Protein AF-A0A9J6B6K7-F1 (afdb_monomer)

Mean predicted aligned error: 12.93 Å

Organism: Solanum commersonii (NCBI:txid4109)

Structure (mmCIF, N/CA/C/O backbone):
data_AF-A0A9J6B6K7-F1
#
_entry.id   AF-A0A9J6B6K7-F1
#
loop_
_atom_site.group_PDB
_atom_site.id
_atom_site.type_symbol
_atom_site.label_atom_id
_atom_site.label_alt_id
_atom_site.label_comp_id
_atom_site.label_asym_id
_atom_site.label_entity_id
_atom_site.label_seq_id
_atom_site.pdbx_PDB_ins_code
_atom_site.Cartn_x
_atom_site.Cartn_y
_atom_site.Cartn_z
_atom_site.occupancy
_atom_site.B_iso_or_equiv
_atom_site.auth_seq_id
_atom_site.auth_comp_id
_atom_site.auth_asym_id
_atom_site.auth_atom_id
_atom_site.pdbx_PDB_model_num
ATOM 1 N N . MET A 1 1 ? -1.852 -17.125 2.689 1.00 45.94 1 MET A N 1
ATOM 2 C CA . MET A 1 1 ? -2.591 -15.962 2.147 1.00 45.94 1 MET A CA 1
ATOM 3 C C . MET A 1 1 ? -2.317 -15.878 0.656 1.00 45.94 1 MET A C 1
ATOM 5 O O . MET A 1 1 ? -1.159 -15.966 0.272 1.00 45.94 1 MET A O 1
ATOM 9 N N . THR A 1 2 ? -3.358 -15.802 -0.173 1.00 53.66 2 THR A N 1
ATOM 10 C CA . THR A 1 2 ? -3.249 -15.747 -1.638 1.00 53.66 2 THR A CA 1
ATOM 11 C C . THR A 1 2 ? -2.900 -14.323 -2.092 1.00 53.6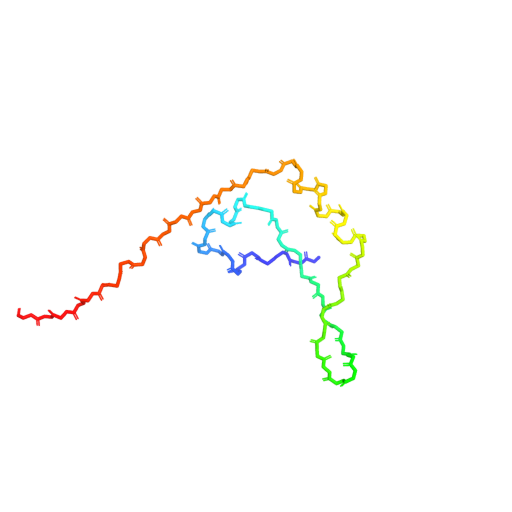6 2 THR A C 1
ATOM 13 O O . THR A 1 2 ? -3.623 -13.391 -1.743 1.00 53.66 2 THR A O 1
ATOM 16 N N . PRO A 1 3 ? -1.800 -14.123 -2.836 1.00 60.16 3 PRO A N 1
ATOM 17 C CA . PRO A 1 3 ? -1.427 -12.810 -3.358 1.00 60.16 3 PRO A CA 1
ATOM 18 C C . PRO A 1 3 ? -2.447 -12.317 -4.396 1.00 60.16 3 PRO A C 1
ATOM 20 O O . PRO A 1 3 ? -3.064 -13.117 -5.101 1.00 60.16 3 PRO A O 1
ATOM 23 N N . TRP A 1 4 ? -2.624 -10.996 -4.492 1.00 59.53 4 TRP A N 1
ATOM 24 C CA . TRP A 1 4 ? -3.598 -10.331 -5.371 1.00 59.53 4 TRP A CA 1
ATOM 25 C C . TRP A 1 4 ? -3.144 -10.343 -6.837 1.00 59.53 4 TRP A C 1
ATOM 27 O O . TRP A 1 4 ? -2.910 -9.305 -7.452 1.00 59.53 4 TRP A O 1
ATOM 37 N N . THR A 1 5 ? -3.003 -11.533 -7.413 1.00 59.47 5 THR A N 1
ATOM 38 C CA . THR A 1 5 ? -2.460 -11.740 -8.762 1.00 59.47 5 THR A CA 1
ATOM 39 C C . THR A 1 5 ? -3.381 -11.218 -9.865 1.00 59.47 5 THR A C 1
ATOM 41 O O . THR A 1 5 ? -2.898 -10.779 -10.905 1.00 59.47 5 THR A O 1
ATOM 44 N N . ASN A 1 6 ? -4.699 -11.200 -9.634 1.00 65.69 6 ASN A N 1
ATOM 45 C CA . ASN A 1 6 ? -5.675 -10.790 -10.648 1.00 65.69 6 ASN A CA 1
ATOM 46 C C . ASN A 1 6 ? -5.868 -9.276 -10.780 1.00 65.69 6 ASN A C 1
ATOM 48 O O . ASN A 1 6 ? -6.244 -8.822 -11.857 1.00 65.69 6 ASN A O 1
ATOM 52 N N . LEU A 1 7 ? -5.595 -8.483 -9.736 1.00 65.50 7 LEU A N 1
ATOM 53 C CA . LEU A 1 7 ? -5.837 -7.032 -9.789 1.00 65.50 7 LEU A CA 1
ATOM 54 C C . LEU A 1 7 ? -4.925 -6.334 -10.815 1.00 65.50 7 LEU A C 1
ATOM 56 O O . LEU A 1 7 ? -5.283 -5.305 -11.379 1.00 65.50 7 LEU A O 1
ATOM 60 N N . PHE A 1 8 ? -3.761 -6.932 -11.081 1.00 63.91 8 PHE A N 1
ATOM 61 C CA . PHE A 1 8 ? -2.736 -6.409 -11.980 1.00 63.91 8 PHE A CA 1
ATOM 62 C C . PHE A 1 8 ? -2.422 -7.340 -13.155 1.00 63.91 8 PHE A C 1
ATOM 64 O O . PHE A 1 8 ? -1.449 -7.101 -13.865 1.00 63.91 8 PHE A O 1
ATOM 71 N N . ALA A 1 9 ? -3.225 -8.384 -13.386 1.00 64.50 9 ALA A N 1
ATOM 72 C CA . ALA A 1 9 ? -2.934 -9.413 -14.389 1.00 64.50 9 ALA A CA 1
ATOM 73 C C . ALA A 1 9 ? -2.744 -8.852 -15.812 1.00 64.50 9 ALA A C 1
ATOM 75 O O . ALA A 1 9 ? -2.000 -9.417 -16.610 1.00 64.50 9 ALA A O 1
ATOM 76 N N . THR A 1 10 ? -3.376 -7.718 -16.129 1.00 66.69 10 THR A N 1
ATOM 77 C CA . THR A 1 10 ? -3.248 -7.033 -17.425 1.00 66.69 10 THR A CA 1
ATOM 78 C C . THR A 1 10 ? -2.093 -6.027 -17.478 1.00 66.69 10 THR A C 1
ATOM 80 O O . THR A 1 10 ? -1.683 -5.620 -18.565 1.00 66.69 10 THR A O 1
ATOM 83 N N . ASN A 1 11 ? -1.517 -5.643 -16.334 1.00 65.81 11 ASN A N 1
ATOM 84 C CA . ASN A 1 11 ? -0.373 -4.741 -16.256 1.00 65.81 11 ASN A CA 1
ATOM 85 C C . ASN A 1 11 ? 0.917 -5.552 -16.069 1.00 65.81 11 ASN A C 1
ATOM 87 O O . ASN A 1 11 ? 1.367 -5.844 -14.961 1.00 65.81 11 ASN A O 1
ATOM 91 N N . ARG A 1 12 ? 1.549 -5.878 -17.200 1.00 64.75 12 ARG A N 1
ATOM 92 C CA . ARG A 1 12 ? 2.784 -6.674 -17.272 1.00 64.75 12 ARG A CA 1
ATOM 93 C C . ARG A 1 12 ? 3.963 -6.074 -16.482 1.00 64.75 12 ARG A C 1
ATOM 95 O O . ARG A 1 12 ? 4.873 -6.807 -16.095 1.00 64.75 12 ARG A O 1
ATOM 102 N N . LEU A 1 13 ? 3.972 -4.762 -16.234 1.00 61.34 13 LEU A N 1
ATOM 103 C CA . LEU A 1 13 ? 4.980 -4.124 -15.379 1.00 61.34 13 LEU A CA 1
ATOM 104 C C . LEU A 1 13 ? 4.647 -4.306 -13.897 1.00 61.34 13 L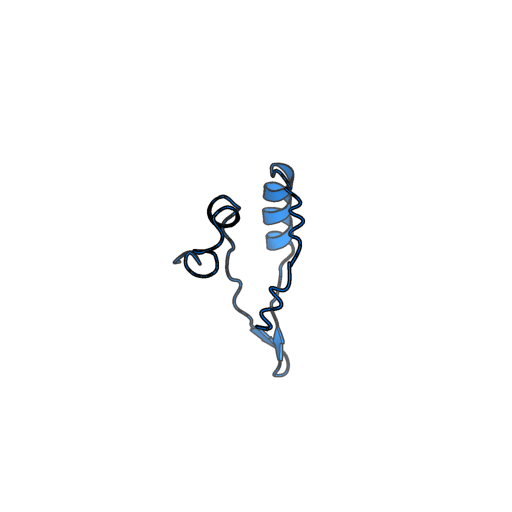EU A C 1
ATOM 106 O O . LEU A 1 13 ? 5.534 -4.630 -13.114 1.00 61.34 13 LEU A O 1
ATOM 110 N N . ALA A 1 14 ? 3.371 -4.202 -13.525 1.00 61.78 14 ALA A N 1
ATOM 111 C CA . ALA A 1 14 ? 2.918 -4.463 -12.162 1.00 61.78 14 ALA A CA 1
ATOM 112 C C . ALA A 1 14 ? 3.147 -5.927 -11.739 1.00 61.78 14 ALA A C 1
ATOM 114 O O . ALA A 1 14 ? 3.493 -6.171 -10.589 1.00 61.78 14 ALA A O 1
ATOM 115 N N . THR A 1 15 ? 3.096 -6.893 -12.667 1.00 62.91 15 THR A N 1
ATOM 116 C CA . THR A 1 15 ? 3.481 -8.295 -12.385 1.00 62.91 15 THR A CA 1
ATOM 117 C C . THR A 1 15 ? 4.975 -8.502 -12.105 1.00 62.91 15 THR A C 1
ATOM 119 O O . THR A 1 15 ? 5.359 -9.565 -11.626 1.00 62.91 15 THR A O 1
ATOM 122 N N . LYS A 1 16 ? 5.830 -7.517 -12.415 1.00 65.62 16 LYS A N 1
ATOM 123 C CA . LYS A 1 16 ? 7.266 -7.523 -12.082 1.00 65.62 16 LYS A CA 1
ATOM 124 C C . LYS A 1 16 ? 7.616 -6.618 -10.896 1.00 65.62 16 LYS A C 1
ATOM 126 O O . LYS A 1 16 ? 8.783 -6.551 -10.518 1.00 65.62 16 LYS A O 1
ATOM 131 N N . GLY A 1 17 ? 6.629 -5.906 -10.355 1.00 65.94 17 GLY A N 1
ATOM 132 C CA . GLY A 1 17 ? 6.783 -5.045 -9.191 1.00 65.94 17 GLY A CA 1
ATOM 133 C C . GLY A 1 17 ? 6.711 -5.818 -7.876 1.00 65.94 17 GLY A C 1
ATOM 134 O O . GLY A 1 17 ? 6.591 -7.042 -7.839 1.00 65.94 17 GLY A O 1
ATOM 135 N N . MET A 1 18 ? 6.778 -5.079 -6.774 1.00 72.31 18 MET A N 1
ATOM 136 C CA . MET A 1 18 ? 6.627 -5.637 -5.435 1.00 72.31 18 MET A CA 1
ATOM 137 C C . MET A 1 18 ? 5.190 -6.139 -5.229 1.00 72.31 18 MET A C 1
ATOM 139 O O . MET A 1 18 ? 4.233 -5.436 -5.553 1.00 72.31 18 MET A O 1
ATOM 143 N N . ASN A 1 19 ? 5.030 -7.347 -4.679 1.00 71.00 19 ASN A N 1
ATOM 144 C CA . ASN A 1 19 ? 3.706 -7.866 -4.332 1.00 71.00 19 ASN A CA 1
ATOM 145 C C . ASN A 1 19 ? 3.041 -6.950 -3.295 1.00 71.00 19 ASN A C 1
ATOM 147 O O . ASN A 1 19 ? 3.612 -6.699 -2.232 1.00 71.00 19 ASN A O 1
ATOM 151 N N . LEU A 1 20 ? 1.828 -6.482 -3.595 1.00 71.25 20 LEU A N 1
ATOM 152 C CA . LEU A 1 20 ? 1.021 -5.731 -2.639 1.00 71.25 20 LEU A CA 1
ATOM 153 C C . LEU A 1 20 ? 0.369 -6.694 -1.646 1.00 71.25 20 LEU A C 1
ATOM 155 O O . LEU A 1 20 ? -0.233 -7.700 -2.031 1.00 71.25 20 LEU A O 1
ATOM 159 N N . ASN A 1 21 ? 0.464 -6.349 -0.367 1.00 73.38 21 ASN A N 1
ATOM 160 C CA . ASN A 1 21 ? -0.231 -7.046 0.703 1.00 73.38 21 ASN A CA 1
ATOM 161 C C . ASN A 1 21 ? -1.509 -6.290 1.045 1.00 73.38 21 ASN A C 1
ATOM 163 O O . ASN A 1 21 ? -1.515 -5.065 1.136 1.00 73.38 21 ASN A O 1
ATOM 167 N N . TYR A 1 22 ? -2.594 -7.029 1.243 1.00 77.44 22 TYR A N 1
ATOM 168 C CA . TYR A 1 22 ? -3.846 -6.436 1.684 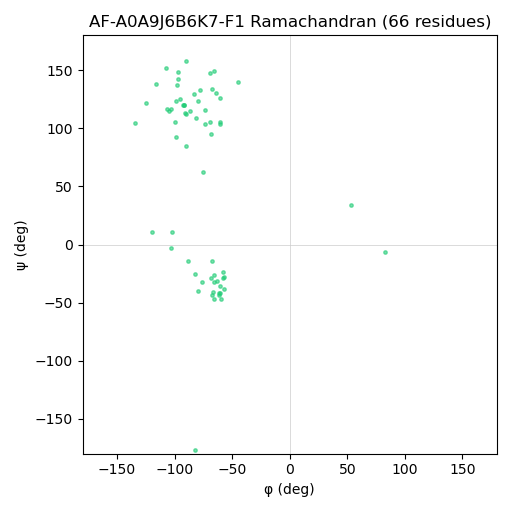1.00 77.44 22 TYR A CA 1
ATOM 169 C C . TYR A 1 22 ? -3.859 -6.271 3.196 1.00 77.44 22 TYR A C 1
ATOM 171 O O . TYR A 1 22 ? -3.610 -7.229 3.929 1.00 77.44 22 TYR A O 1
ATOM 179 N N . ILE A 1 23 ? -4.190 -5.061 3.638 1.00 81.12 23 ILE A N 1
ATOM 180 C CA . ILE A 1 23 ? -4.419 -4.735 5.041 1.00 81.12 23 ILE A CA 1
ATOM 181 C C . ILE A 1 23 ? -5.929 -4.636 5.235 1.00 81.12 23 ILE A C 1
ATOM 183 O O . ILE A 1 23 ? -6.589 -3.794 4.622 1.00 81.12 23 ILE A O 1
ATOM 187 N N . SER A 1 24 ? -6.479 -5.518 6.066 1.00 85.44 24 SER A N 1
ATOM 188 C CA . SER A 1 24 ? -7.912 -5.529 6.350 1.00 85.44 24 SER A CA 1
ATOM 189 C C . SER A 1 24 ? -8.331 -4.237 7.063 1.00 85.44 24 SER A C 1
ATOM 191 O O . SER A 1 24 ? -7.714 -3.877 8.068 1.00 85.44 24 SER A O 1
ATOM 193 N N . PRO A 1 25 ? -9.383 -3.547 6.593 1.00 88.00 25 PRO A N 1
ATOM 194 C CA . PRO A 1 25 ? -9.922 -2.390 7.284 1.00 88.00 25 PRO A CA 1
ATOM 195 C C . PRO A 1 25 ? -10.601 -2.810 8.591 1.00 88.00 25 PRO A C 1
ATOM 197 O O . PRO A 1 25 ? -11.203 -3.881 8.690 1.00 88.00 25 PRO A O 1
ATOM 200 N N . VAL A 1 26 ? -10.536 -1.928 9.577 1.00 91.00 26 VAL A N 1
ATOM 201 C CA . VAL A 1 26 ? -11.227 -2.019 10.862 1.00 91.00 26 VAL A CA 1
ATOM 202 C C . VAL A 1 26 ? -12.364 -1.002 10.898 1.00 91.00 26 VAL A C 1
ATOM 204 O O . VAL A 1 26 ? -12.303 0.025 10.225 1.00 91.00 26 VAL A O 1
ATOM 207 N N . ILE A 1 27 ? -13.419 -1.290 11.659 1.00 91.94 27 ILE A N 1
ATOM 208 C CA . ILE A 1 27 ? -14.515 -0.336 11.856 1.00 91.94 27 ILE A CA 1
ATOM 209 C C . ILE A 1 27 ? -14.212 0.485 13.106 1.00 91.94 27 ILE A C 1
ATOM 211 O O . ILE A 1 27 ? -14.076 -0.082 14.189 1.00 91.94 27 ILE A O 1
ATOM 215 N N . ILE A 1 28 ? -14.108 1.801 12.945 1.00 90.25 28 ILE A N 1
ATOM 216 C CA . ILE A 1 28 ? -13.948 2.772 14.032 1.00 90.25 28 ILE A CA 1
ATOM 217 C C . ILE A 1 28 ? -15.077 3.785 13.859 1.00 90.25 28 ILE A C 1
ATOM 219 O O . ILE A 1 28 ? -15.234 4.339 12.776 1.00 90.25 28 ILE A O 1
ATOM 223 N N . ASP A 1 29 ? -15.919 3.941 14.880 1.00 91.94 29 ASP A N 1
ATOM 224 C CA . ASP A 1 29 ? -17.071 4.859 14.871 1.00 91.94 29 ASP A CA 1
ATOM 225 C C . ASP A 1 29 ? -18.026 4.687 13.672 1.00 91.94 29 ASP A C 1
ATOM 227 O O . ASP A 1 29 ? -18.623 5.633 13.170 1.00 91.94 29 ASP A O 1
ATOM 231 N N . GLY A 1 30 ? -18.192 3.445 13.204 1.00 92.25 30 GLY A N 1
ATOM 232 C CA . GLY A 1 30 ? -19.047 3.118 12.057 1.00 92.25 30 GLY A CA 1
ATOM 233 C C . GLY A 1 30 ? -18.388 3.330 10.690 1.00 92.25 30 GLY A C 1
ATOM 234 O O . GLY A 1 30 ? -18.945 2.904 9.677 1.00 92.25 30 GLY A O 1
ATOM 235 N N . GLU A 1 31 ? -17.181 3.892 10.645 1.00 92.31 31 GLU A N 1
ATOM 236 C CA . GLU A 1 31 ? -16.416 4.089 9.419 1.00 92.31 31 GLU A CA 1
ATOM 237 C C . GLU A 1 31 ? -15.393 2.970 9.197 1.00 92.31 31 GLU A C 1
ATOM 239 O O . GLU A 1 31 ? -14.765 2.46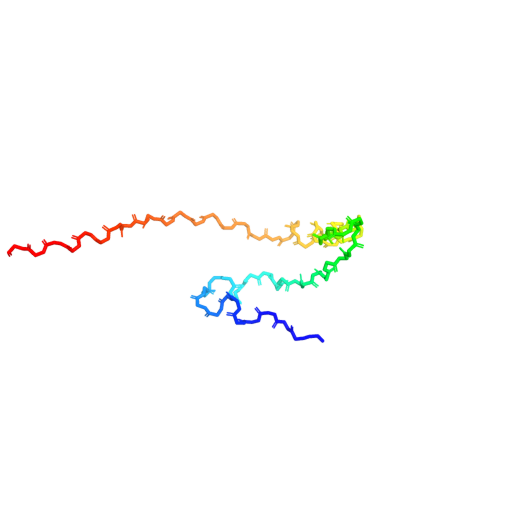4 10.129 1.00 92.31 31 GLU A O 1
ATOM 244 N N . LYS A 1 32 ? -15.211 2.568 7.933 1.00 89.94 32 LYS A N 1
ATOM 245 C CA . LYS A 1 32 ? -14.179 1.600 7.536 1.00 89.94 32 LYS A CA 1
ATOM 246 C C . LYS A 1 32 ? -12.842 2.322 7.393 1.00 89.94 32 LYS A C 1
ATOM 248 O O . LYS A 1 32 ? -12.633 3.037 6.417 1.00 89.94 32 LYS A O 1
ATOM 253 N N . VAL A 1 33 ? -11.927 2.074 8.322 1.00 89.81 33 VAL A N 1
ATOM 254 C CA . VAL A 1 33 ? -10.604 2.702 8.384 1.00 89.81 33 VAL A CA 1
ATOM 255 C C . VAL A 1 33 ? -9.519 1.645 8.204 1.00 89.81 33 VAL A C 1
ATOM 257 O O . VAL A 1 33 ? -9.598 0.555 8.763 1.00 89.81 33 VAL A O 1
ATOM 260 N N . VAL A 1 34 ? -8.472 1.947 7.437 1.00 89.50 34 VAL A N 1
ATOM 261 C CA . VAL A 1 34 ? -7.269 1.103 7.382 1.00 89.50 34 VAL A CA 1
ATOM 262 C C . VAL A 1 34 ? -6.277 1.626 8.411 1.00 89.50 34 VAL A C 1
ATOM 264 O O . VAL A 1 34 ? -5.851 2.776 8.333 1.00 89.50 34 VAL A O 1
ATOM 267 N N . LYS A 1 35 ? -5.905 0.787 9.380 1.00 86.25 35 LYS A N 1
ATOM 268 C CA . LYS A 1 35 ? -4.876 1.128 10.363 1.00 86.25 35 LYS A CA 1
ATOM 269 C C . LYS A 1 35 ? -3.515 0.690 9.830 1.00 86.25 35 LYS A C 1
ATOM 271 O O . LYS A 1 35 ? -3.272 -0.505 9.701 1.00 86.25 35 LYS A O 1
ATOM 276 N N . ILE A 1 36 ? -2.657 1.659 9.529 1.00 88.00 36 ILE A N 1
ATOM 277 C CA . ILE A 1 36 ? -1.265 1.429 9.130 1.00 88.00 36 ILE A CA 1
ATOM 278 C C . ILE A 1 36 ? -0.396 1.637 10.370 1.00 88.00 36 ILE A C 1
ATOM 280 O O . ILE A 1 36 ? -0.479 2.690 11.004 1.00 88.00 36 ILE A O 1
ATOM 284 N N . LEU A 1 37 ? 0.391 0.629 10.746 1.00 88.50 37 LEU A N 1
ATOM 285 C CA . LEU A 1 37 ? 1.297 0.710 11.890 1.00 88.50 37 LEU A CA 1
ATOM 286 C C . LEU A 1 37 ? 2.670 1.235 11.459 1.00 88.50 37 LEU A C 1
ATOM 288 O O . LEU A 1 37 ? 3.070 1.111 10.303 1.00 88.50 37 LEU A O 1
ATOM 292 N N . GLU A 1 38 ? 3.424 1.784 12.409 1.00 89.88 38 GLU A N 1
ATOM 293 C CA . GLU A 1 38 ? 4.798 2.245 12.169 1.00 89.88 38 GLU A CA 1
ATOM 294 C C . GLU A 1 38 ? 5.693 1.114 11.638 1.00 89.88 38 GLU A C 1
ATOM 296 O O . GLU A 1 38 ? 6.471 1.314 10.709 1.00 89.88 38 GLU A O 1
ATOM 301 N N . GLU A 1 39 ? 5.504 -0.101 12.150 1.00 87.94 39 GLU A N 1
ATOM 302 C CA . GLU A 1 39 ? 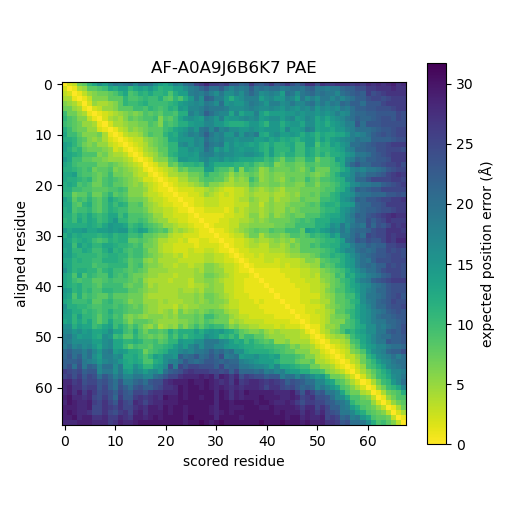6.186 -1.316 11.695 1.00 87.94 39 GLU A CA 1
ATOM 303 C C . GLU A 1 39 ? 5.900 -1.641 10.220 1.00 87.94 39 GLU A C 1
ATOM 305 O O . GLU A 1 39 ? 6.783 -2.116 9.502 1.00 87.94 39 GLU A O 1
ATOM 310 N N . ASP A 1 40 ? 4.676 -1.370 9.747 1.00 83.81 40 ASP A N 1
ATOM 311 C CA . ASP A 1 40 ? 4.300 -1.581 8.348 1.00 83.81 40 ASP A CA 1
ATOM 312 C C . ASP A 1 40 ? 5.052 -0.607 7.439 1.00 83.81 40 ASP A C 1
ATOM 314 O O . ASP A 1 40 ? 5.598 -1.015 6.411 1.00 83.81 40 ASP A O 1
ATOM 318 N N . VAL A 1 41 ? 5.132 0.660 7.860 1.00 86.19 41 VAL A N 1
ATOM 319 C CA . VAL A 1 41 ? 5.864 1.715 7.149 1.00 86.19 41 VAL A CA 1
ATOM 320 C C . VAL A 1 41 ? 7.359 1.426 7.151 1.00 86.19 41 VAL A C 1
ATOM 322 O O . VAL A 1 41 ? 7.981 1.492 6.096 1.00 86.19 41 VAL A O 1
ATOM 325 N N . ALA A 1 42 ? 7.942 1.067 8.296 1.00 89.12 42 ALA A N 1
ATOM 326 C CA . ALA A 1 42 ? 9.368 0.774 8.419 1.00 89.12 42 ALA A CA 1
ATOM 327 C C . ALA A 1 42 ? 9.787 -0.394 7.512 1.00 89.12 42 ALA A C 1
ATOM 329 O O . ALA A 1 42 ? 10.751 -0.279 6.753 1.00 89.12 42 ALA A O 1
ATOM 330 N N . ARG A 1 43 ? 9.013 -1.487 7.529 1.00 85.56 43 ARG A N 1
ATOM 331 C CA . ARG A 1 43 ? 9.251 -2.668 6.690 1.00 85.56 43 ARG A CA 1
ATOM 332 C C . ARG A 1 43 ? 9.185 -2.346 5.203 1.00 85.56 43 ARG A C 1
ATOM 334 O O . ARG A 1 43 ? 9.997 -2.849 4.429 1.00 85.56 43 ARG A O 1
ATOM 341 N N . ASP A 1 44 ? 8.202 -1.562 4.776 1.00 82.62 44 ASP A N 1
ATOM 342 C CA . ASP A 1 44 ? 8.092 -1.215 3.362 1.00 82.62 44 ASP A CA 1
ATOM 343 C C . ASP A 1 44 ? 9.128 -0.159 2.962 1.00 82.62 44 ASP A C 1
ATOM 345 O O . ASP A 1 44 ? 9.661 -0.245 1.861 1.00 82.62 44 ASP A O 1
ATOM 349 N N . ASN A 1 45 ? 9.511 0.759 3.853 1.00 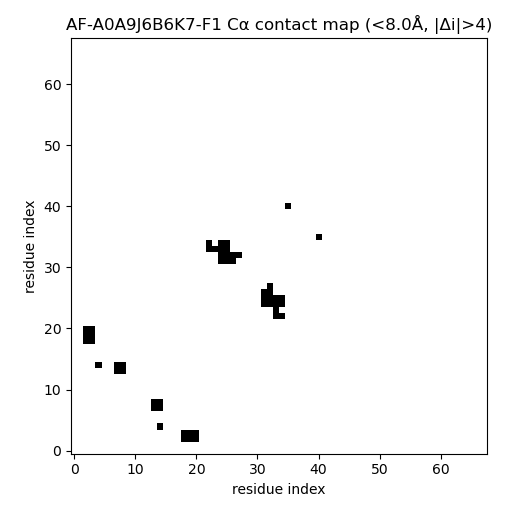86.06 45 ASN A N 1
ATOM 350 C CA . ASN A 1 45 ? 10.577 1.734 3.611 1.00 86.06 45 ASN A CA 1
ATOM 351 C C . ASN A 1 45 ? 11.934 1.055 3.349 1.00 86.06 45 ASN A C 1
ATOM 353 O O . ASN A 1 45 ? 12.641 1.426 2.414 1.00 86.06 45 ASN A O 1
ATOM 357 N N . GLU A 1 46 ? 12.267 0.005 4.105 1.00 86.94 46 GLU A N 1
ATOM 358 C CA . GLU A 1 46 ? 13.462 -0.814 3.859 1.00 86.94 46 GLU A CA 1
ATOM 359 C C . GLU A 1 46 ? 13.430 -1.481 2.472 1.00 86.94 46 GLU A C 1
ATOM 361 O O . GLU A 1 46 ? 14.422 -1.470 1.740 1.00 86.94 46 GLU A O 1
ATOM 366 N N . LYS A 1 47 ? 12.267 -1.997 2.052 1.00 79.12 47 LYS A N 1
ATOM 367 C CA . LYS A 1 47 ? 12.103 -2.562 0.702 1.00 79.12 47 LYS A CA 1
ATOM 368 C C . LYS A 1 47 ? 12.222 -1.493 -0.385 1.00 79.12 47 LYS A C 1
ATOM 370 O O . LYS A 1 47 ? 12.851 -1.739 -1.415 1.00 79.12 47 LYS A O 1
ATOM 375 N N . TRP A 1 48 ? 11.641 -0.313 -0.163 1.00 79.12 48 TRP A N 1
ATOM 376 C CA . TRP A 1 48 ? 11.701 0.810 -1.100 1.00 79.12 48 TRP A CA 1
ATOM 377 C C . TRP A 1 48 ? 13.124 1.350 -1.264 1.00 79.12 48 TRP A C 1
ATOM 379 O O . TRP A 1 48 ? 13.487 1.724 -2.380 1.00 79.12 48 TRP A O 1
ATOM 389 N N . ALA A 1 49 ? 13.956 1.306 -0.218 1.00 82.62 49 ALA A N 1
ATOM 390 C CA . ALA A 1 49 ? 15.355 1.735 -0.279 1.00 82.62 49 ALA A CA 1
ATOM 391 C C . ALA A 1 49 ? 16.184 0.975 -1.334 1.00 82.62 49 ALA A C 1
ATOM 393 O O . ALA A 1 49 ? 17.113 1.538 -1.907 1.00 82.62 49 ALA A O 1
ATOM 394 N N . SER A 1 50 ? 15.828 -0.280 -1.629 1.00 74.25 50 SER A N 1
ATOM 395 C CA . SER A 1 50 ? 16.502 -1.111 -2.641 1.00 7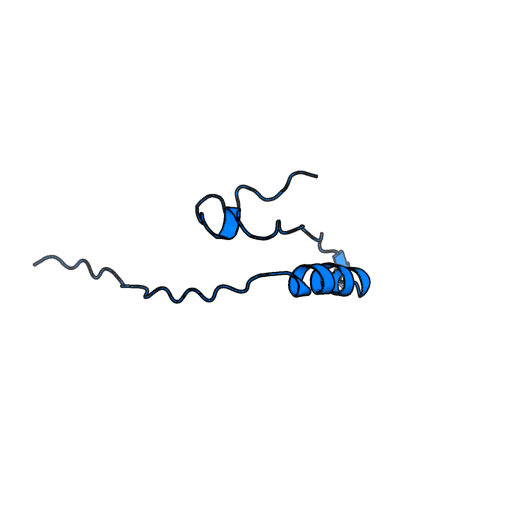4.25 50 SER A CA 1
ATOM 396 C C . SER A 1 50 ? 15.729 -1.213 -3.964 1.00 74.25 50 SER A C 1
ATOM 398 O O . SER A 1 50 ? 16.044 -2.057 -4.805 1.00 74.25 50 SER A O 1
ATOM 400 N N . SER A 1 51 ? 14.691 -0.395 -4.156 1.00 72.19 51 SER A N 1
ATOM 401 C CA . SER A 1 51 ? 13.787 -0.504 -5.304 1.00 72.19 51 SER A CA 1
ATOM 402 C C . SER A 1 51 ? 14.140 0.462 -6.439 1.00 72.19 51 SER A C 1
ATOM 404 O O . SER A 1 51 ? 14.622 1.572 -6.219 1.00 72.19 51 SER A O 1
ATOM 406 N N . ILE A 1 52 ? 13.860 0.048 -7.679 1.00 70.56 52 ILE A N 1
ATOM 407 C CA . ILE A 1 52 ? 13.941 0.929 -8.846 1.00 70.56 52 ILE A CA 1
ATOM 408 C C . ILE A 1 52 ? 12.578 1.580 -9.100 1.00 70.56 52 ILE A C 1
ATOM 410 O O . ILE A 1 52 ? 11.582 0.897 -9.345 1.00 70.56 52 ILE A O 1
ATOM 414 N N . VAL A 1 53 ? 12.528 2.911 -9.053 1.00 68.50 53 VAL A N 1
ATOM 415 C CA . VAL A 1 53 ? 11.307 3.675 -9.337 1.00 68.50 53 VAL A CA 1
ATOM 416 C C . VAL A 1 53 ? 11.268 4.014 -10.824 1.00 68.50 53 VAL A C 1
ATOM 418 O O . VAL A 1 53 ? 12.087 4.788 -11.316 1.00 68.50 53 VAL A O 1
ATOM 421 N N . VAL A 1 54 ? 10.312 3.434 -11.553 1.00 63.41 54 VAL A N 1
ATOM 422 C CA . VAL A 1 54 ? 10.102 3.710 -12.982 1.00 63.41 54 VAL A CA 1
ATOM 423 C C . VAL A 1 54 ? 8.870 4.593 -13.148 1.00 63.41 54 VAL A C 1
ATOM 425 O O . VAL A 1 54 ? 7.750 4.171 -12.870 1.00 63.41 54 VAL A O 1
ATOM 428 N N . TYR A 1 55 ? 9.072 5.819 -13.627 1.00 64.38 55 TYR A N 1
ATOM 429 C CA . TYR A 1 55 ? 7.988 6.737 -13.969 1.00 64.38 55 TYR A CA 1
ATOM 430 C C . TYR A 1 55 ? 7.519 6.480 -15.406 1.00 64.38 55 TYR A C 1
ATOM 432 O O . TYR A 1 55 ? 8.279 6.680 -16.354 1.00 64.38 55 TYR A O 1
ATOM 440 N N . VAL A 1 56 ? 6.275 6.026 -15.580 1.00 63.69 56 VAL A N 1
ATOM 441 C CA . VAL A 1 56 ? 5.680 5.782 -16.904 1.00 63.69 56 VAL A CA 1
ATOM 442 C C . VAL A 1 56 ? 4.665 6.876 -17.209 1.00 63.69 56 VAL A C 1
ATOM 444 O O . VAL A 1 56 ? 3.644 6.987 -16.535 1.00 63.69 56 VAL A O 1
ATOM 447 N N . PHE A 1 57 ? 4.926 7.660 -18.255 1.00 62.03 57 PHE A N 1
ATOM 448 C CA . PHE A 1 57 ? 3.974 8.632 -18.785 1.00 62.03 57 PHE A CA 1
ATOM 449 C C . PHE A 1 57 ? 3.286 8.046 -20.019 1.00 62.03 57 PHE A C 1
ATOM 451 O O . PHE A 1 57 ? 3.882 7.950 -21.091 1.00 62.03 57 PHE A O 1
ATOM 458 N N . SER A 1 58 ? 2.028 7.637 -19.884 1.00 52.47 58 SER A N 1
ATOM 459 C CA . SER A 1 58 ? 1.200 7.212 -21.018 1.00 52.47 58 SER A CA 1
ATOM 460 C C . SER A 1 58 ? 0.350 8.383 -21.505 1.00 52.47 58 SER A C 1
ATOM 462 O O . SER A 1 58 ? -0.413 8.964 -20.736 1.00 52.47 58 SER A O 1
ATOM 464 N N . LYS A 1 59 ? 0.438 8.715 -22.799 1.00 54.72 59 LYS A N 1
ATOM 465 C CA . LYS A 1 59 ? -0.560 9.577 -23.442 1.00 54.72 59 LYS A CA 1
ATOM 466 C C . LYS A 1 59 ? -1.838 8.767 -23.637 1.00 54.72 59 LYS A C 1
ATOM 468 O O . LYS A 1 59 ? -1.844 7.805 -24.400 1.00 54.72 59 LYS A O 1
ATOM 473 N N . ILE A 1 60 ? -2.918 9.170 -22.970 1.00 55.88 60 ILE A N 1
ATOM 474 C CA . ILE A 1 60 ? -4.269 8.766 -23.363 1.00 55.88 60 ILE A CA 1
ATOM 475 C C . ILE A 1 60 ? -4.538 9.460 -24.701 1.00 55.88 60 ILE A C 1
ATOM 477 O O . ILE A 1 60 ? -4.912 10.629 -24.746 1.00 55.88 60 ILE A O 1
ATOM 481 N N . CYS A 1 61 ? -4.290 8.762 -25.806 1.00 52.69 61 CYS A N 1
ATOM 482 C CA . CYS A 1 61 ? -4.907 9.133 -27.069 1.00 52.69 61 CYS A CA 1
ATOM 483 C C . CYS A 1 61 ? -6.371 8.707 -26.964 1.00 52.69 61 CYS A C 1
ATOM 485 O O . CYS A 1 61 ? -6.680 7.520 -27.041 1.00 52.69 61 CYS A O 1
ATOM 487 N N . ALA A 1 62 ? -7.266 9.670 -26.741 1.00 52.59 62 ALA A N 1
ATOM 488 C CA . ALA A 1 62 ? -8.682 9.459 -26.986 1.00 52.59 62 ALA A CA 1
ATOM 489 C C . ALA A 1 62 ? -8.836 9.134 -28.478 1.00 52.59 62 ALA A C 1
ATOM 491 O O . ALA A 1 62 ? -8.668 10.015 -29.323 1.00 52.59 62 ALA A O 1
ATOM 492 N N . ALA A 1 63 ? -9.091 7.866 -28.799 1.00 51.53 63 ALA A N 1
ATOM 493 C CA . ALA A 1 63 ? -9.576 7.488 -30.114 1.00 51.53 63 ALA A CA 1
ATOM 494 C C . ALA A 1 63 ? -10.916 8.201 -30.302 1.00 51.53 63 ALA A C 1
ATOM 496 O O . ALA A 1 63 ? -11.912 7.865 -29.664 1.00 51.53 63 ALA A O 1
ATOM 497 N N . LYS A 1 64 ? -10.913 9.266 -31.101 1.00 48.78 64 LYS A N 1
ATOM 498 C CA . LYS A 1 64 ? -12.144 9.8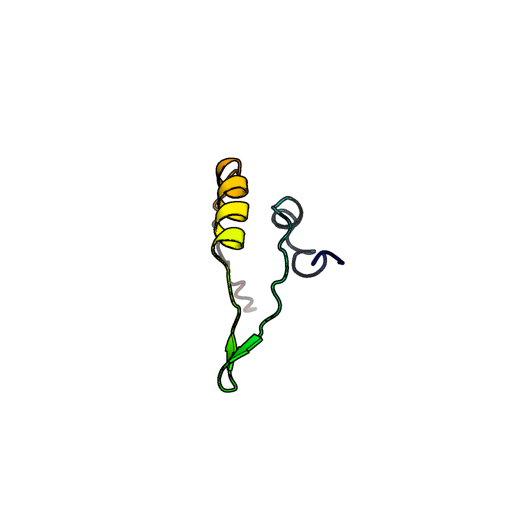77 -31.574 1.00 48.78 64 LYS A CA 1
ATOM 499 C C . LYS A 1 64 ? -12.482 9.175 -32.879 1.00 48.78 64 LYS A C 1
ATOM 501 O O . LYS A 1 64 ? -12.101 9.639 -33.947 1.00 48.78 64 LYS A O 1
ATOM 506 N N . ASP A 1 65 ? -13.159 8.040 -32.761 1.00 63.53 65 ASP A N 1
ATOM 507 C CA . ASP A 1 65 ? -13.886 7.469 -33.884 1.00 63.53 65 ASP A CA 1
ATOM 508 C C . ASP A 1 65 ? -15.073 8.393 -34.156 1.00 63.53 65 ASP A C 1
ATOM 510 O O . ASP A 1 65 ? -16.041 8.444 -33.398 1.00 63.53 65 ASP A O 1
ATOM 514 N N . HIS A 1 66 ? -14.975 9.178 -35.221 1.00 47.31 66 HIS A N 1
ATOM 515 C CA . HIS A 1 66 ? -16.153 9.685 -35.902 1.00 47.31 66 HIS A CA 1
ATOM 516 C C . HIS A 1 66 ? -15.936 9.494 -37.395 1.00 47.31 66 HIS A C 1
ATOM 518 O O . HIS A 1 66 ? -15.147 10.199 -38.024 1.00 47.31 66 HIS A O 1
ATOM 524 N N . SER A 1 67 ? -16.630 8.481 -37.907 1.00 46.66 67 SER A N 1
ATOM 525 C CA . SER A 1 67 ? -16.867 8.228 -39.318 1.00 46.66 67 SER A CA 1
ATOM 526 C C . SER A 1 67 ? -17.261 9.508 -40.053 1.00 46.66 67 SER A C 1
ATOM 528 O O . SER A 1 67 ? -18.080 10.286 -39.555 1.00 46.66 67 SER A O 1
ATOM 530 N N . ALA A 1 68 ? -16.726 9.663 -41.259 1.00 47.47 68 ALA A N 1
ATOM 531 C CA . ALA A 1 68 ? -17.341 10.415 -42.342 1.00 47.47 68 ALA A CA 1
ATOM 532 C C . ALA A 1 68 ? -17.336 9.515 -43.579 1.00 47.47 68 ALA A C 1
ATOM 534 O O . ALA A 1 68 ? -16.288 8.866 -43.807 1.00 47.47 68 ALA A O 1
#

Foldseek 3Di:
DDFPCPVCVVPPVVNVDDTDDDQAFDADPNDTHGDDDPVNVVVVVVVVVPDDDDDDDDDPPPPPDDDD

Secondary structure (DSSP, 8-state):
----TTTTTT-TTGGGSPPPPPPPPEEETTEEE----HHHHHHHHHHHHT------------------

Sequence (68 aa):
MTPWTNLFATNRLATKGMNLNYISPVIIDGEKVVKILEEDVARDNEKWASSIV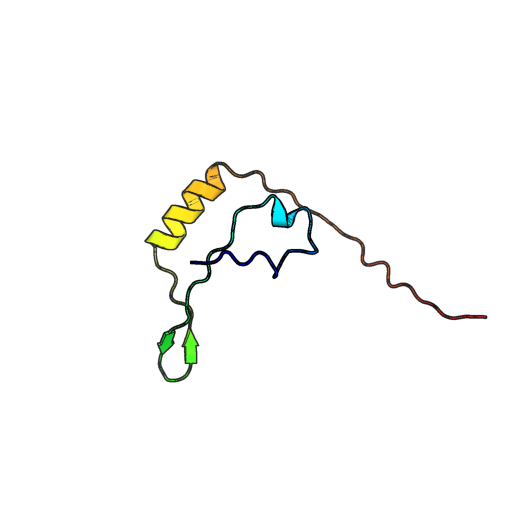VYVFSKICAAKDHSA

pLDDT: mean 71.86, std 14.22, range [45.94, 92.31]

Radius of gyration: 18.33 Å; Cα contacts (8 Å, |Δi|>4): 26; chains: 1; bounding box: 36×26×57 Å

Solvent-accessible surface area (backbone atoms only — not comparable to full-atom values): 4909 Å² total; per-residue (Å²): 136,85,72,69,61,73,87,36,65,87,39,73,65,59,74,71,48,80,84,70,78,88,75,78,64,43,77,56,98,88,40,84,39,72,82,83,52,72,69,57,52,53,58,49,49,61,55,53,75,77,53,86,87,80,88,82,88,78,81,84,74,78,82,78,87,72,89,131